Protein AF-A0A8I0LF40-F1 (afdb_monomer)

Foldseek 3Di:
DDDLCCQLCVDQLLVQLVVVQCVVQPDAAEVVVVCVVQVVVVCVLVQQADATVPRGRSLSNLSSVLSCCQVVDRHHYDYDPVSLVSSLVSLVVCLVCVPVGPCLVVDDPVVSNSVSVSSNVSSVSSD

Secondary structure (DSSP, 8-state):
--SSSHHHHHSHHHHHHHHHHHTTTTSEEEHHHHHHHHTTTTTTT--TT-EETTTEEHHHHHHHHHHHHHHT-SSEEE--HHHHHHHHHHHHHHHH-GGGSGGGGGS-HHHHHHHHHHHHHHHHHH-

Organism: NCBI:txid2762214

Solvent-accessible surface area (backbone atoms only — not comparable to full-atom values): 7159 Å² total; per-residue (Å²): 143,79,80,81,56,51,70,40,57,67,29,70,28,21,52,47,49,50,58,58,55,57,76,49,71,92,49,77,41,50,47,67,58,53,29,58,75,67,46,52,64,78,46,76,73,53,32,52,73,35,75,35,91,94,48,42,51,35,36,51,38,47,46,15,49,51,46,49,65,67,68,63,62,98,60,49,74,44,75,51,75,66,59,51,50,50,45,40,47,46,27,46,55,38,39,74,45,41,83,82,32,62,64,34,82,80,43,57,77,73,54,38,54,53,55,20,54,41,29,42,52,55,34,64,68,68,110

Mean predicted aligned error: 4.5 Å

Nearest PDB structures (foldseek):
  8hwz-assembly1_D  TM=2.331E-01  e=2.197E+00  Mycolicibacterium smegmatis MC2 155

pLDDT: mean 88.09, std 10.9, range [35.41, 95.69]

Radius of gyration: 13.45 Å; Cα contacts (8 Å, |Δi|>4): 158; chains: 1; bounding box: 34×33×34 Å

Sequence (127 aa):
MGDLNNVFGTSDEATALLKHLQQRSGETIDVTDVFTELGLDELSGNYTDTQLDGYGDAFMVVAALATLIVEKGEVTLHVDAKEKTQISTALKYFALSPEEHAVSERFDEDDLYEVADLAEELRGQLD

InterPro domains:
  IPR028276 Immunity protein 68 [PF15583] (6-126)

Structure (mmCIF, N/CA/C/O backbone):
data_AF-A0A8I0LF40-F1
#
_entry.id   AF-A0A8I0LF40-F1
#
loop_
_atom_site.group_PDB
_atom_site.id
_atom_site.type_symbol
_atom_site.label_atom_id
_atom_site.label_alt_id
_atom_site.label_comp_id
_atom_site.label_asym_id
_atom_site.label_entity_id
_atom_site.label_seq_id
_atom_site.pdbx_PDB_ins_code
_atom_site.Cartn_x
_atom_site.Cartn_y
_atom_site.Cartn_z
_atom_site.occupancy
_atom_site.B_iso_or_equiv
_atom_site.auth_seq_id
_atom_site.auth_comp_id
_atom_site.auth_asym_id
_atom_site.auth_atom_id
_atom_site.pdbx_PDB_model_num
ATOM 1 N N . MET A 1 1 ? -9.959 18.256 -10.193 1.00 35.41 1 MET A N 1
ATOM 2 C CA . MET A 1 1 ? -9.375 17.526 -9.055 1.00 35.41 1 MET A CA 1
ATOM 3 C C . MET A 1 1 ? -9.816 16.095 -9.252 1.00 35.41 1 MET A C 1
ATOM 5 O O . MET A 1 1 ? -10.908 15.736 -8.844 1.00 35.41 1 MET A O 1
ATOM 9 N N . GLY A 1 2 ? -9.098 15.388 -10.109 1.00 41.78 2 GLY A N 1
ATOM 10 C CA . GLY A 1 2 ? -9.490 14.097 -10.656 1.00 41.78 2 GLY A CA 1
ATOM 11 C C . GLY A 1 2 ? -8.258 13.477 -11.294 1.00 41.78 2 GLY A C 1
ATOM 12 O O . GLY A 1 2 ? -7.432 14.226 -11.815 1.00 41.78 2 GLY A O 1
ATOM 13 N N . ASP A 1 3 ? -8.163 12.156 -11.173 1.00 47.50 3 ASP A N 1
ATOM 14 C CA . ASP A 1 3 ? -7.192 11.262 -11.821 1.00 47.50 3 ASP A CA 1
ATOM 15 C C . ASP A 1 3 ? -5.824 11.032 -11.155 1.00 47.50 3 ASP A C 1
ATOM 17 O O . ASP A 1 3 ? -4.940 10.473 -11.784 1.00 47.50 3 ASP A O 1
ATOM 21 N N . LEU A 1 4 ? -5.658 11.327 -9.862 1.00 42.81 4 LEU A N 1
ATOM 22 C CA . LEU A 1 4 ? -4.476 10.869 -9.101 1.00 42.81 4 LEU A CA 1
ATOM 23 C C . LEU A 1 4 ? -4.642 9.453 -8.508 1.00 42.81 4 LEU A C 1
ATOM 25 O O . LEU A 1 4 ? -3.669 8.803 -8.154 1.00 42.81 4 LEU A O 1
ATOM 29 N N . ASN A 1 5 ? -5.879 8.946 -8.431 1.00 51.94 5 ASN A N 1
ATOM 30 C CA . ASN A 1 5 ? -6.214 7.674 -7.771 1.00 51.94 5 ASN A CA 1
ATOM 31 C C . ASN A 1 5 ? -6.593 6.535 -8.726 1.00 51.94 5 ASN A C 1
ATOM 33 O O . ASN A 1 5 ? -7.078 5.497 -8.279 1.00 51.94 5 ASN A O 1
ATOM 37 N N . ASN A 1 6 ? -6.397 6.694 -10.039 1.00 68.25 6 ASN A N 1
ATOM 38 C CA . ASN A 1 6 ? -6.955 5.729 -10.986 1.00 68.25 6 ASN A CA 1
ATOM 39 C C . ASN A 1 6 ? -6.198 4.391 -10.965 1.00 68.25 6 ASN A C 1
ATOM 41 O O . ASN A 1 6 ? -6.827 3.351 -10.815 1.00 68.25 6 ASN A O 1
ATOM 45 N N . VAL A 1 7 ? -4.863 4.374 -11.019 1.00 85.00 7 VAL A N 1
ATOM 46 C CA . VAL A 1 7 ? -4.126 3.098 -11.126 1.00 85.00 7 VAL A CA 1
ATOM 47 C C . VAL A 1 7 ? -4.213 2.253 -9.851 1.00 85.00 7 VAL A C 1
ATOM 49 O O . VAL A 1 7 ? -4.581 1.081 -9.910 1.00 85.00 7 VAL A O 1
ATOM 52 N N . PHE A 1 8 ? -3.953 2.845 -8.681 1.00 89.25 8 PHE A N 1
ATOM 53 C CA . PHE A 1 8 ? -3.979 2.102 -7.424 1.00 89.25 8 PHE A CA 1
ATOM 54 C C . PHE A 1 8 ? -5.403 1.803 -6.981 1.00 89.25 8 PHE A C 1
ATOM 56 O O . PHE A 1 8 ? -5.649 0.689 -6.545 1.00 89.25 8 PHE A O 1
ATOM 63 N N . GLY A 1 9 ? -6.347 2.734 -7.157 1.00 85.25 9 GLY A N 1
ATOM 64 C CA . GLY A 1 9 ? -7.739 2.575 -6.730 1.00 85.25 9 GLY A CA 1
ATOM 65 C C . GLY A 1 9 ? -8.622 1.733 -7.658 1.00 85.25 9 GLY A C 1
ATOM 66 O O . GLY A 1 9 ? -9.671 1.270 -7.215 1.00 85.25 9 GLY A O 1
ATOM 67 N N . THR A 1 10 ? -8.229 1.508 -8.920 1.00 87.88 10 THR A N 1
ATOM 68 C CA . THR A 1 10 ? -9.014 0.701 -9.887 1.00 87.88 10 THR A CA 1
ATOM 69 C C . THR A 1 10 ? -8.345 -0.602 -10.322 1.00 87.88 10 THR A C 1
ATOM 71 O O . THR A 1 10 ? -8.903 -1.334 -11.138 1.00 87.88 10 THR A O 1
ATOM 74 N N . SER A 1 11 ? -7.181 -0.921 -9.752 1.00 90.81 11 SER A N 1
ATOM 75 C CA . SER A 1 11 ? -6.490 -2.193 -9.974 1.00 90.81 11 SER A CA 1
ATOM 76 C C . SER A 1 11 ? -7.321 -3.413 -9.541 1.00 90.81 11 SER A C 1
ATOM 78 O O . SER A 1 11 ? -8.237 -3.325 -8.709 1.00 90.81 11 SER A O 1
ATOM 80 N N . ASP A 1 12 ? -6.970 -4.584 -10.078 1.00 91.31 12 ASP A N 1
ATOM 81 C CA . ASP A 1 12 ? -7.529 -5.862 -9.624 1.00 91.31 12 ASP A CA 1
ATOM 82 C C . ASP A 1 12 ? -7.227 -6.084 -8.129 1.00 91.31 12 ASP A C 1
ATOM 84 O O . ASP A 1 12 ? -8.104 -6.525 -7.380 1.00 91.31 12 ASP A O 1
ATOM 88 N N . GLU A 1 13 ? -6.035 -5.676 -7.673 1.00 93.69 13 GLU A N 1
ATOM 89 C CA . GLU A 1 13 ? -5.628 -5.671 -6.265 1.00 93.69 13 GLU A CA 1
ATOM 90 C C . GLU A 1 13 ? -6.565 -4.832 -5.389 1.00 93.69 13 GLU A C 1
ATOM 92 O O . GLU A 1 13 ? -7.031 -5.302 -4.348 1.00 93.69 13 GLU A O 1
ATOM 97 N N . ALA A 1 14 ? -6.888 -3.606 -5.811 1.00 91.31 14 ALA A N 1
ATOM 98 C CA . ALA A 1 14 ? -7.824 -2.747 -5.089 1.00 91.31 14 ALA A CA 1
ATOM 99 C C . ALA A 1 14 ? -9.227 -3.332 -5.046 1.00 91.31 14 ALA A C 1
ATOM 101 O O . ALA A 1 14 ? -9.887 -3.279 -4.009 1.00 91.31 14 ALA A O 1
ATOM 102 N N . THR A 1 15 ? -9.676 -3.932 -6.145 1.00 91.06 15 THR A N 1
ATOM 103 C CA . THR A 1 15 ? -10.986 -4.584 -6.200 1.00 91.06 15 THR A CA 1
ATOM 104 C C . THR A 1 15 ? -11.049 -5.772 -5.235 1.00 91.06 15 THR A C 1
ATOM 106 O O . THR A 1 15 ? -12.029 -5.923 -4.497 1.00 91.06 15 THR A O 1
ATOM 109 N N . ALA A 1 16 ? -10.001 -6.601 -5.198 1.00 92.19 16 ALA A N 1
ATOM 110 C CA . ALA A 1 16 ? -9.892 -7.727 -4.275 1.00 92.19 16 ALA A CA 1
ATOM 111 C C . ALA A 1 16 ? -9.839 -7.260 -2.811 1.00 92.19 16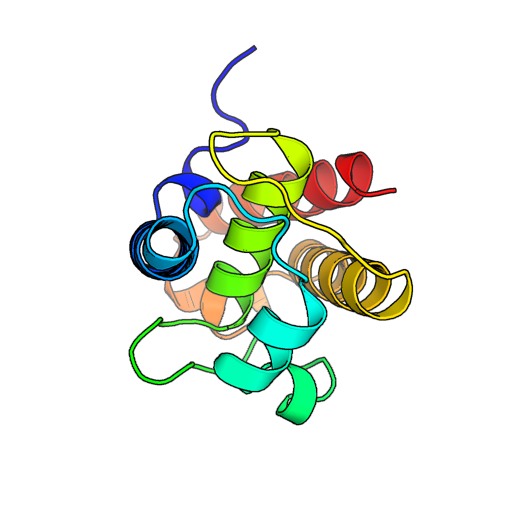 ALA A C 1
ATOM 113 O O . ALA A 1 16 ? -10.582 -7.777 -1.970 1.00 92.19 16 ALA A O 1
ATOM 114 N N . LEU A 1 17 ? -9.029 -6.237 -2.518 1.00 92.00 17 LEU A N 1
ATOM 115 C CA . LEU A 1 17 ? -8.911 -5.636 -1.192 1.00 92.00 17 LEU A CA 1
ATOM 116 C C . LEU A 1 17 ? -10.238 -5.029 -0.726 1.00 92.00 17 LEU A C 1
ATOM 118 O O . LEU A 1 17 ? -10.705 -5.335 0.370 1.00 92.00 17 LEU A O 1
ATOM 122 N N . LEU A 1 18 ? -10.894 -4.218 -1.556 1.00 89.50 18 LEU A N 1
ATOM 123 C CA . LEU A 1 18 ? -12.164 -3.590 -1.204 1.00 89.50 18 LEU A CA 1
ATOM 124 C C . LEU A 1 18 ? -13.240 -4.642 -0.924 1.00 89.50 18 LEU A C 1
ATOM 126 O O . LEU A 1 18 ? -13.958 -4.538 0.068 1.00 89.50 18 LEU A O 1
ATOM 130 N N . LYS A 1 19 ? -13.316 -5.697 -1.744 1.00 89.56 19 LYS A N 1
ATOM 131 C CA . LYS A 1 19 ? -14.243 -6.814 -1.524 1.00 89.56 19 LYS A CA 1
ATOM 132 C C . LYS A 1 19 ? -13.967 -7.551 -0.212 1.00 89.56 19 LYS A C 1
ATOM 134 O O . LYS A 1 19 ? -14.918 -7.993 0.432 1.00 89.56 19 LYS A O 1
ATOM 139 N N . HIS A 1 20 ? -12.701 -7.702 0.176 1.00 89.56 20 HIS A N 1
ATOM 140 C CA . HIS A 1 20 ? -12.316 -8.266 1.473 1.00 89.56 20 HIS A CA 1
ATOM 141 C C . HIS A 1 20 ? -12.794 -7.379 2.628 1.00 89.56 20 HIS A C 1
ATOM 143 O O . HIS A 1 20 ? -13.488 -7.847 3.527 1.00 89.56 20 HIS A O 1
ATOM 149 N N . LEU A 1 21 ? -12.517 -6.075 2.554 1.00 89.75 21 LEU A N 1
ATOM 150 C CA . LEU A 1 21 ? -12.873 -5.106 3.596 1.00 89.75 21 LEU A CA 1
ATOM 151 C C . LEU A 1 21 ? -14.391 -4.898 3.722 1.00 89.75 21 LEU A C 1
ATOM 153 O O . LEU A 1 21 ? -14.912 -4.776 4.828 1.00 89.75 21 LEU A O 1
ATOM 157 N N . GLN A 1 22 ? -15.133 -4.921 2.612 1.00 87.25 22 GLN A N 1
ATOM 158 C CA . GLN A 1 22 ? -16.593 -4.764 2.608 1.00 87.25 22 GLN A CA 1
ATOM 159 C C . GLN A 1 22 ? -17.331 -5.899 3.333 1.00 87.25 22 GLN A C 1
ATOM 161 O O . GLN A 1 22 ? -18.452 -5.691 3.799 1.00 87.25 22 GLN A O 1
ATOM 166 N N . GLN A 1 23 ? -16.717 -7.076 3.501 1.00 84.38 23 GLN A N 1
ATOM 167 C CA . GLN A 1 23 ? -17.295 -8.147 4.327 1.00 84.38 23 GLN A CA 1
ATOM 168 C C . GLN A 1 23 ? -17.399 -7.753 5.811 1.00 84.38 23 GLN A C 1
ATOM 170 O O . GLN A 1 23 ? -18.167 -8.371 6.545 1.00 84.38 23 GLN A O 1
ATOM 175 N N . ARG A 1 24 ? -16.679 -6.704 6.235 1.00 79.19 24 ARG A N 1
ATOM 176 C CA . ARG A 1 24 ? -16.642 -6.156 7.603 1.00 79.19 24 ARG A CA 1
ATOM 177 C C . ARG A 1 24 ? -17.420 -4.844 7.746 1.00 79.19 24 ARG A C 1
ATOM 179 O O . ARG A 1 24 ? -17.158 -4.051 8.647 1.00 79.19 24 ARG A O 1
ATOM 186 N N . SER A 1 25 ? -18.348 -4.576 6.824 1.00 63.44 25 SER A N 1
ATOM 187 C CA . SER A 1 25 ? -19.088 -3.311 6.767 1.00 63.44 25 SER A CA 1
ATOM 188 C C . SER A 1 25 ? -19.747 -2.956 8.110 1.00 63.44 25 SER A C 1
ATOM 190 O O . SER A 1 25 ? -20.486 -3.756 8.682 1.00 63.44 25 SER A O 1
ATOM 192 N N . GLY A 1 26 ? -19.498 -1.729 8.583 1.00 68.31 26 GLY A N 1
ATOM 193 C CA . GLY A 1 26 ? -20.069 -1.175 9.817 1.00 68.31 26 GLY A CA 1
ATOM 194 C C . GLY A 1 26 ? -19.124 -1.156 11.022 1.00 68.31 26 GLY A C 1
ATOM 195 O O . GLY A 1 26 ? -19.452 -0.515 12.021 1.00 68.31 26 GLY A O 1
ATOM 196 N N . GLU A 1 27 ? -17.957 -1.791 10.923 1.00 79.25 27 GLU A N 1
ATOM 197 C CA . GLU A 1 27 ? -16.920 -1.789 11.958 1.00 79.25 27 GLU A CA 1
ATOM 198 C C . GLU A 1 27 ? -15.704 -0.957 11.520 1.00 79.25 27 GLU A C 1
ATOM 200 O O . GLU A 1 27 ? -15.434 -0.787 10.328 1.00 79.25 27 GLU A O 1
ATOM 205 N N . THR A 1 28 ? -14.974 -0.406 12.493 1.00 87.75 28 THR A N 1
ATOM 206 C CA . THR A 1 28 ? -13.637 0.139 12.240 1.00 87.75 28 THR A CA 1
ATOM 207 C C . THR A 1 28 ? -12.702 -1.036 11.992 1.00 87.75 28 THR A C 1
ATOM 209 O O . THR A 1 28 ? -12.583 -1.903 12.852 1.00 87.75 28 THR A O 1
ATOM 212 N N . ILE A 1 29 ? -12.053 -1.067 10.831 1.00 92.00 29 ILE A N 1
ATOM 213 C CA . ILE A 1 29 ? -11.121 -2.131 10.461 1.00 92.00 29 ILE A CA 1
ATOM 214 C C . ILE A 1 29 ? -9.713 -1.694 10.855 1.00 92.00 29 ILE A C 1
ATOM 216 O O . ILE A 1 29 ? -9.224 -0.668 10.375 1.00 92.00 29 ILE A O 1
ATOM 220 N N . ASP A 1 30 ? -9.057 -2.482 11.701 1.00 93.00 30 ASP A N 1
ATOM 221 C CA . ASP A 1 30 ? -7.652 -2.286 12.036 1.00 93.00 30 ASP A CA 1
ATOM 222 C C . ASP A 1 30 ? -6.767 -2.746 10.871 1.00 93.0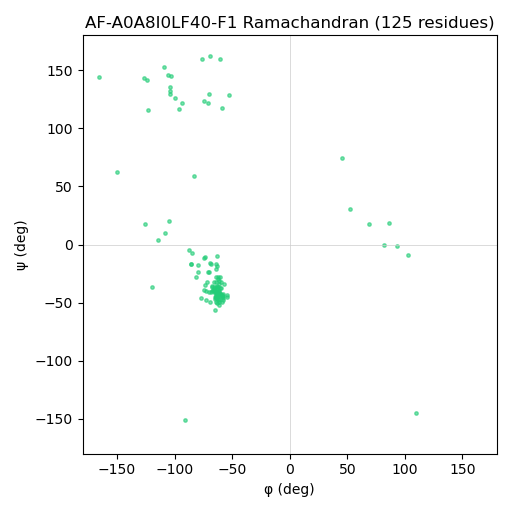0 30 ASP A C 1
ATOM 224 O O . ASP A 1 30 ? -6.823 -3.895 10.430 1.00 93.00 30 ASP A O 1
ATOM 228 N N . VAL A 1 31 ? -5.922 -1.847 10.360 1.00 93.25 31 VAL A N 1
ATOM 229 C CA . VAL A 1 31 ? -4.985 -2.169 9.270 1.00 93.25 31 VAL A CA 1
ATOM 230 C C . VAL A 1 31 ? -3.985 -3.246 9.689 1.00 93.25 31 VAL A C 1
ATOM 232 O O . VAL A 1 31 ? -3.553 -4.035 8.852 1.00 93.25 31 VAL A O 1
ATOM 235 N N . THR A 1 32 ? -3.674 -3.344 10.978 1.00 93.50 32 THR A N 1
ATOM 236 C CA . THR A 1 32 ? -2.853 -4.423 11.534 1.00 93.50 32 THR A CA 1
ATOM 237 C C . THR A 1 32 ? -3.459 -5.802 11.253 1.00 93.50 32 THR A C 1
ATOM 239 O O . THR A 1 32 ? -2.740 -6.697 10.813 1.00 93.50 32 THR A O 1
ATOM 242 N N . ASP A 1 33 ? -4.778 -5.963 11.408 1.00 92.94 33 ASP A N 1
ATOM 243 C CA . ASP A 1 33 ? -5.460 -7.228 11.103 1.00 92.94 33 ASP A CA 1
ATOM 244 C C . ASP A 1 33 ? -5.410 -7.530 9.603 1.00 92.94 33 ASP A C 1
ATOM 246 O O . ASP A 1 33 ? -5.168 -8.666 9.202 1.00 92.94 33 ASP A O 1
ATOM 250 N N . VAL A 1 34 ? -5.570 -6.503 8.760 1.00 93.31 34 VAL A N 1
ATOM 251 C CA . VAL A 1 34 ? -5.432 -6.639 7.301 1.00 93.31 34 VAL A CA 1
ATOM 252 C C . VAL A 1 34 ? -4.022 -7.103 6.935 1.00 93.31 34 VAL A C 1
ATOM 254 O O . VAL A 1 34 ? -3.869 -7.988 6.099 1.00 93.31 34 VAL A O 1
ATOM 257 N N . PHE A 1 35 ? -2.986 -6.554 7.574 1.00 93.62 35 PHE A N 1
ATOM 258 C CA . PHE A 1 35 ? -1.605 -6.962 7.327 1.00 93.62 35 PHE A CA 1
ATOM 259 C C . PHE A 1 35 ? -1.376 -8.431 7.676 1.00 93.62 35 PHE A C 1
ATOM 261 O O . PHE A 1 35 ? -0.836 -9.160 6.848 1.00 93.62 35 PHE A O 1
ATOM 268 N N . THR A 1 36 ? -1.824 -8.868 8.853 1.00 92.75 36 THR A N 1
ATOM 269 C CA . THR A 1 36 ? -1.676 -10.262 9.291 1.00 92.75 36 THR A CA 1
ATOM 270 C C . THR A 1 36 ? -2.491 -11.231 8.434 1.00 92.75 36 THR A C 1
ATOM 272 O O . THR A 1 36 ? -2.022 -12.318 8.111 1.00 92.75 36 THR A O 1
ATOM 275 N N . GLU A 1 37 ? -3.699 -10.860 8.016 1.00 92.25 37 GLU A N 1
ATOM 276 C CA . GLU A 1 37 ? -4.539 -11.720 7.171 1.00 92.25 37 GLU A CA 1
ATOM 277 C C . GLU A 1 37 ? -3.982 -11.920 5.767 1.00 92.25 37 GLU A C 1
ATOM 279 O O . GLU A 1 37 ? -4.124 -13.000 5.195 1.00 92.25 37 GLU A O 1
ATOM 284 N N . LEU A 1 38 ? -3.364 -10.876 5.218 1.00 92.06 38 LEU A N 1
ATOM 285 C CA . LEU A 1 38 ? -2.741 -10.911 3.901 1.00 92.06 38 LEU A CA 1
ATOM 286 C C . LEU A 1 38 ? -1.287 -11.406 3.950 1.00 92.06 38 LEU A C 1
ATOM 288 O O . LEU A 1 38 ? -0.670 -11.546 2.899 1.00 92.06 38 LEU A O 1
ATOM 292 N N . GLY A 1 39 ? -0.726 -11.648 5.142 1.00 91.81 39 GLY A N 1
ATOM 293 C CA . GLY A 1 39 ? 0.677 -12.032 5.332 1.00 91.81 39 GLY A CA 1
ATOM 294 C C . GLY A 1 39 ? 1.683 -10.917 5.018 1.00 91.81 39 GLY A C 1
ATOM 295 O O . GLY A 1 39 ? 2.863 -11.185 4.806 1.00 91.81 39 GLY A O 1
ATOM 296 N N . LEU A 1 40 ? 1.243 -9.655 4.970 1.00 92.12 40 LEU A N 1
ATOM 297 C CA . LEU A 1 40 ? 2.099 -8.493 4.698 1.00 92.12 40 LEU A CA 1
ATOM 298 C C . LEU A 1 40 ? 3.121 -8.258 5.820 1.00 92.12 40 LEU A C 1
ATOM 300 O O . LEU A 1 40 ? 4.237 -7.802 5.574 1.00 92.12 40 LEU A O 1
ATOM 304 N N . ASP A 1 41 ? 2.765 -8.578 7.059 1.00 89.50 41 ASP A N 1
ATOM 305 C CA . ASP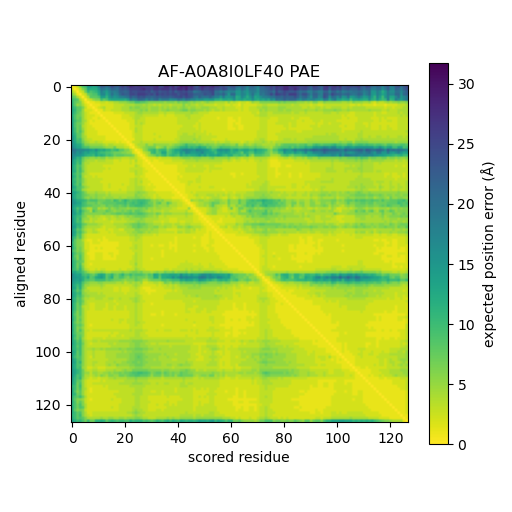 A 1 41 ? 3.663 -8.499 8.210 1.00 89.50 41 ASP A CA 1
ATOM 306 C C . ASP A 1 41 ? 4.855 -9.463 8.102 1.00 89.50 41 ASP A C 1
ATOM 308 O O . ASP A 1 41 ? 5.962 -9.118 8.529 1.00 89.50 41 ASP A O 1
ATOM 312 N N . GLU A 1 42 ? 4.668 -10.619 7.462 1.00 88.88 42 GLU A N 1
ATOM 313 C CA . GLU A 1 42 ? 5.727 -11.604 7.218 1.00 88.88 42 GLU A CA 1
ATOM 314 C C . GLU A 1 42 ? 6.744 -11.133 6.164 1.00 88.88 42 GLU A C 1
ATOM 316 O O . GLU A 1 42 ? 7.913 -11.531 6.198 1.00 88.88 42 GLU A O 1
ATOM 321 N N . LEU A 1 43 ? 6.348 -10.213 5.276 1.00 88.19 43 LEU A N 1
ATOM 322 C CA . LEU A 1 43 ? 7.202 -9.714 4.191 1.00 88.19 43 LEU A CA 1
ATOM 323 C C . LEU A 1 43 ? 8.304 -8.762 4.659 1.00 88.19 43 LEU A C 1
ATOM 325 O O . LEU A 1 43 ? 9.202 -8.436 3.885 1.00 88.19 43 LEU A O 1
ATOM 329 N N . SER A 1 44 ? 8.266 -8.305 5.916 1.00 82.06 44 SER A N 1
ATOM 330 C CA . SER A 1 44 ? 9.309 -7.452 6.505 1.00 82.06 44 SER A CA 1
ATOM 331 C C . SER A 1 44 ? 9.642 -6.197 5.672 1.00 82.06 44 SER A C 1
ATOM 333 O O . SER A 1 44 ? 10.771 -5.711 5.700 1.00 82.06 44 SER A O 1
ATOM 335 N N . GLY A 1 45 ? 8.660 -5.658 4.939 1.00 78.56 45 GLY A N 1
ATOM 336 C CA . GLY A 1 45 ? 8.826 -4.482 4.077 1.00 78.56 45 GLY A CA 1
ATOM 337 C C . GLY A 1 45 ? 9.165 -4.774 2.611 1.00 78.56 45 GLY A C 1
ATOM 338 O O . GLY A 1 45 ? 9.251 -3.830 1.831 1.00 78.56 45 GLY A O 1
ATOM 339 N N . ASN A 1 46 ? 9.321 -6.042 2.215 1.00 82.62 46 ASN A N 1
ATOM 340 C CA . ASN A 1 46 ? 9.597 -6.442 0.832 1.00 82.62 46 ASN A CA 1
ATOM 341 C C . ASN A 1 46 ? 8.320 -6.541 -0.025 1.00 82.62 46 ASN A C 1
ATOM 343 O O . ASN A 1 46 ? 7.965 -7.608 -0.530 1.00 82.62 46 ASN A O 1
ATOM 347 N N . TYR A 1 47 ? 7.582 -5.439 -0.143 1.00 87.38 47 TYR A N 1
ATOM 348 C CA . TYR A 1 47 ? 6.307 -5.421 -0.869 1.00 87.38 47 TYR A CA 1
ATOM 349 C C . TYR A 1 47 ? 6.480 -5.284 -2.384 1.00 87.38 47 TYR A C 1
ATOM 351 O O . TYR A 1 47 ? 5.634 -5.735 -3.146 1.00 87.38 47 TYR A O 1
ATOM 359 N N . THR A 1 48 ? 7.566 -4.661 -2.827 1.00 83.81 48 THR A N 1
ATOM 360 C CA . THR A 1 48 ? 7.831 -4.326 -4.233 1.00 83.81 48 THR A CA 1
ATOM 361 C C . THR A 1 48 ? 8.131 -5.531 -5.116 1.00 83.81 48 THR A C 1
ATOM 363 O O . THR A 1 48 ? 7.873 -5.480 -6.316 1.00 83.81 48 THR A O 1
ATOM 366 N N . ASP A 1 49 ? 8.594 -6.625 -4.508 1.00 86.12 49 ASP A N 1
ATOM 367 C CA . ASP A 1 49 ? 9.109 -7.804 -5.212 1.00 86.12 49 ASP A CA 1
ATOM 368 C C . ASP A 1 49 ? 8.415 -9.111 -4.796 1.00 86.12 49 ASP A C 1
ATOM 370 O O . ASP A 1 49 ? 8.946 -10.203 -5.006 1.00 86.12 49 ASP A O 1
ATOM 374 N N . THR A 1 50 ? 7.236 -9.015 -4.173 1.00 90.50 50 THR A N 1
ATOM 375 C CA . THR A 1 50 ? 6.484 -10.177 -3.677 1.00 90.50 50 THR A CA 1
ATOM 376 C C . THR A 1 50 ? 5.055 -10.191 -4.209 1.00 90.5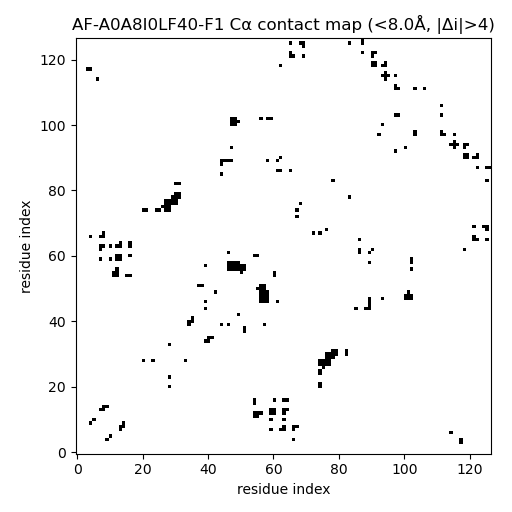0 50 THR A C 1
ATOM 378 O O . THR A 1 50 ? 4.408 -9.149 -4.290 1.00 90.50 50 THR A O 1
ATOM 381 N N . GLN A 1 51 ? 4.533 -11.387 -4.496 1.00 90.44 51 GLN A N 1
ATOM 382 C CA . GLN A 1 51 ? 3.116 -11.605 -4.788 1.00 90.44 51 GLN A CA 1
ATOM 383 C C . GLN A 1 51 ? 2.385 -12.224 -3.596 1.00 90.44 51 GLN A C 1
ATOM 385 O O . GLN A 1 51 ? 2.937 -13.049 -2.868 1.00 90.44 51 GLN A O 1
ATOM 390 N N . LEU A 1 52 ? 1.129 -11.828 -3.425 1.00 90.19 52 LEU A N 1
ATOM 391 C CA . LEU A 1 52 ? 0.199 -12.335 -2.428 1.00 90.19 52 LEU A CA 1
ATOM 392 C C . LEU A 1 52 ? -0.811 -13.273 -3.084 1.00 90.19 52 LEU A C 1
ATOM 394 O O . LEU A 1 52 ? -1.481 -12.916 -4.062 1.00 90.19 52 LEU A O 1
ATOM 398 N N . ASP A 1 53 ? -0.967 -14.456 -2.497 1.00 87.12 53 ASP A N 1
ATOM 399 C CA . ASP A 1 53 ? -1.900 -15.467 -2.978 1.00 87.12 53 ASP A CA 1
ATOM 400 C C . ASP A 1 53 ? -3.338 -14.928 -2.999 1.00 87.12 53 ASP A C 1
ATOM 402 O O . ASP A 1 53 ? -3.922 -14.584 -1.973 1.00 87.12 53 ASP A O 1
ATOM 406 N N . GLY A 1 54 ? -3.926 -14.872 -4.196 1.00 85.44 54 GLY A N 1
ATOM 407 C CA . GLY A 1 54 ? -5.304 -14.420 -4.400 1.00 85.44 54 GLY A CA 1
A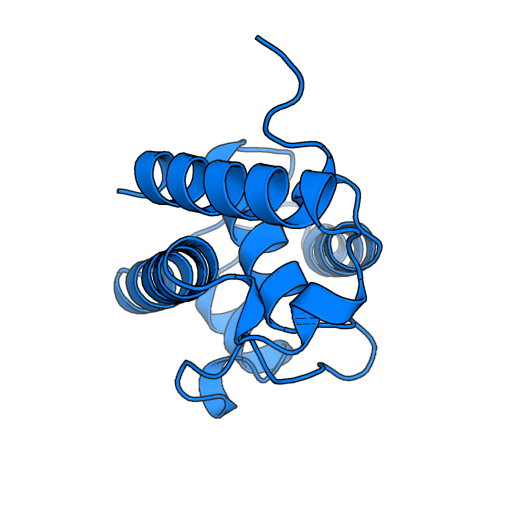TOM 408 C C . GLY A 1 54 ? -5.499 -12.903 -4.457 1.00 85.44 54 GLY A C 1
ATOM 409 O O . GLY A 1 54 ? -6.635 -12.480 -4.673 1.00 85.44 54 GLY A O 1
ATOM 410 N N . TYR A 1 55 ? -4.432 -12.107 -4.321 1.00 88.81 55 TYR A N 1
ATOM 411 C CA . TYR A 1 55 ? -4.502 -10.645 -4.414 1.00 88.81 55 TYR A CA 1
ATOM 412 C C . TYR A 1 55 ? -3.652 -10.066 -5.545 1.00 88.81 55 TYR A C 1
ATOM 414 O O . TYR A 1 55 ? -4.128 -9.138 -6.181 1.00 88.81 55 TYR A O 1
ATOM 422 N N . GLY A 1 56 ? -2.473 -10.624 -5.846 1.00 90.44 56 GLY A N 1
ATOM 423 C CA . GLY A 1 56 ? -1.567 -10.084 -6.871 1.00 90.44 56 GLY A CA 1
ATOM 424 C C . GLY A 1 56 ? -0.310 -9.474 -6.257 1.00 90.44 56 GLY A C 1
ATOM 425 O O . GLY A 1 56 ? 0.193 -9.990 -5.261 1.00 90.44 56 GLY A O 1
ATOM 426 N N . ASP A 1 57 ? 0.224 -8.400 -6.832 1.00 93.38 57 ASP A N 1
ATOM 427 C CA . ASP A 1 57 ? 1.474 -7.805 -6.337 1.00 93.38 57 ASP A CA 1
ATOM 428 C C . ASP A 1 57 ? 1.277 -7.131 -4.975 1.00 93.38 57 ASP A C 1
ATOM 430 O O . ASP A 1 57 ? 0.394 -6.288 -4.795 1.00 93.38 57 ASP A O 1
ATOM 434 N N . ALA A 1 58 ? 2.135 -7.463 -4.006 1.00 94.81 58 ALA A N 1
ATOM 435 C CA . ALA A 1 58 ? 2.028 -6.951 -2.643 1.00 94.81 58 ALA A CA 1
ATOM 436 C C . ALA A 1 58 ? 2.128 -5.419 -2.604 1.00 94.81 58 ALA A C 1
ATOM 438 O O . ALA A 1 58 ? 1.398 -4.774 -1.853 1.00 94.81 58 ALA A O 1
ATOM 439 N N . PHE A 1 59 ? 2.972 -4.818 -3.448 1.00 95.44 59 PHE A N 1
ATOM 440 C CA . PHE A 1 59 ? 3.062 -3.366 -3.578 1.00 95.44 59 PHE A CA 1
ATOM 441 C C . PHE A 1 59 ? 1.756 -2.745 -4.070 1.00 95.44 59 PHE A C 1
ATOM 443 O O . PHE A 1 59 ? 1.301 -1.769 -3.480 1.00 95.44 59 PHE A O 1
ATOM 450 N N . MET A 1 60 ? 1.123 -3.323 -5.093 1.00 95.06 60 MET A N 1
ATOM 451 C CA . MET A 1 60 ? -0.148 -2.815 -5.616 1.00 95.06 60 MET A CA 1
ATOM 452 C C . MET A 1 60 ? -1.258 -2.911 -4.564 1.00 95.06 60 MET A C 1
ATOM 454 O O . MET A 1 60 ? -2.054 -1.984 -4.427 1.00 95.06 60 MET A O 1
ATOM 458 N N . VAL A 1 61 ? -1.258 -3.966 -3.743 1.00 95.38 61 VAL A N 1
ATOM 459 C CA . VAL A 1 61 ? -2.165 -4.091 -2.589 1.00 95.38 61 VAL A CA 1
ATOM 460 C C . VAL A 1 61 ? -1.885 -3.019 -1.530 1.00 95.38 61 VAL A C 1
ATOM 462 O O . VAL A 1 61 ? -2.815 -2.384 -1.033 1.00 95.38 61 VAL A O 1
ATOM 465 N N . VAL A 1 62 ? -0.615 -2.779 -1.191 1.00 95.31 62 VAL A N 1
ATOM 466 C CA . VAL A 1 62 ? -0.212 -1.742 -0.224 1.00 95.31 62 VAL A CA 1
ATOM 467 C C . VAL A 1 62 ? -0.567 -0.338 -0.726 1.00 95.31 62 VAL A C 1
ATOM 469 O O . VAL A 1 62 ? -1.068 0.480 0.048 1.00 95.31 62 VAL A O 1
ATOM 472 N N . ALA A 1 63 ? -0.363 -0.060 -2.013 1.00 95.00 63 ALA A N 1
ATOM 473 C CA . ALA A 1 63 ? -0.716 1.210 -2.634 1.00 95.00 63 ALA A CA 1
ATOM 474 C C . ALA A 1 63 ? -2.241 1.404 -2.700 1.00 95.00 63 ALA A C 1
ATOM 476 O O . ALA A 1 63 ? -2.738 2.472 -2.350 1.00 95.00 63 ALA A O 1
ATOM 477 N N . ALA A 1 64 ? -3.005 0.358 -3.031 1.00 94.12 64 ALA A N 1
ATOM 478 C CA . ALA A 1 64 ? -4.465 0.384 -2.960 1.00 94.12 64 ALA A CA 1
ATOM 479 C C . ALA A 1 64 ? -4.966 0.675 -1.536 1.00 94.12 64 ALA A C 1
ATOM 481 O O . ALA A 1 64 ? -5.871 1.487 -1.335 1.00 94.12 64 ALA A O 1
ATOM 482 N N . LEU A 1 65 ? -4.352 0.056 -0.524 1.00 93.38 65 LEU A N 1
ATOM 483 C CA . LEU A 1 65 ? -4.682 0.320 0.872 1.00 93.38 65 LEU A CA 1
ATOM 484 C C . LEU A 1 65 ? -4.377 1.772 1.265 1.00 93.38 65 LEU A C 1
ATOM 486 O O . LEU A 1 65 ? -5.192 2.403 1.935 1.00 93.38 65 LEU A O 1
ATOM 490 N N . ALA A 1 66 ? -3.245 2.322 0.821 1.00 94.06 66 ALA A N 1
ATOM 491 C CA . ALA A 1 66 ? -2.911 3.731 1.012 1.00 94.06 66 ALA A CA 1
ATOM 492 C C . ALA A 1 66 ? -3.969 4.662 0.399 1.00 94.06 66 ALA A C 1
ATOM 494 O O . ALA A 1 66 ? -4.412 5.597 1.068 1.00 94.06 66 ALA A O 1
ATOM 495 N N . THR A 1 67 ? -4.439 4.370 -0.819 1.00 92.62 67 THR A N 1
ATOM 496 C CA . THR A 1 67 ? -5.540 5.108 -1.457 1.00 92.62 67 THR A CA 1
ATOM 497 C C . THR A 1 67 ? -6.802 5.068 -0.596 1.00 92.62 67 THR A C 1
ATOM 499 O O . THR A 1 67 ? -7.385 6.116 -0.327 1.00 92.62 67 THR A O 1
ATOM 502 N N . LEU A 1 68 ? -7.190 3.901 -0.070 1.00 90.50 68 LEU A N 1
ATOM 503 C CA . LEU A 1 68 ? -8.368 3.777 0.801 1.00 90.50 68 LEU A CA 1
ATOM 504 C C . LEU A 1 68 ? -8.234 4.567 2.114 1.00 90.50 68 LEU A C 1
ATOM 506 O O . LEU A 1 68 ? -9.213 5.151 2.586 1.00 90.50 68 LEU A O 1
ATOM 510 N N . ILE A 1 69 ? -7.033 4.605 2.700 1.00 91.00 69 ILE A N 1
ATOM 511 C CA . ILE A 1 69 ? -6.739 5.390 3.910 1.00 91.00 69 ILE A CA 1
ATOM 512 C C . ILE A 1 69 ? -6.912 6.891 3.634 1.00 91.00 69 ILE A C 1
ATOM 514 O O . ILE A 1 69 ? -7.490 7.612 4.452 1.00 91.00 69 ILE A O 1
ATOM 51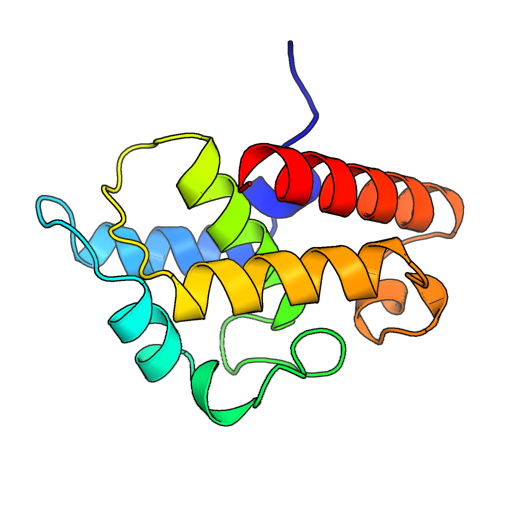8 N N . VAL A 1 70 ? -6.420 7.357 2.485 1.00 90.19 70 VAL A N 1
ATOM 519 C CA . VAL A 1 70 ? -6.414 8.773 2.098 1.00 90.19 70 VAL A CA 1
ATOM 520 C C . VAL A 1 70 ? -7.790 9.251 1.633 1.00 90.19 70 VAL A C 1
ATOM 522 O O . VAL A 1 70 ? -8.260 10.297 2.0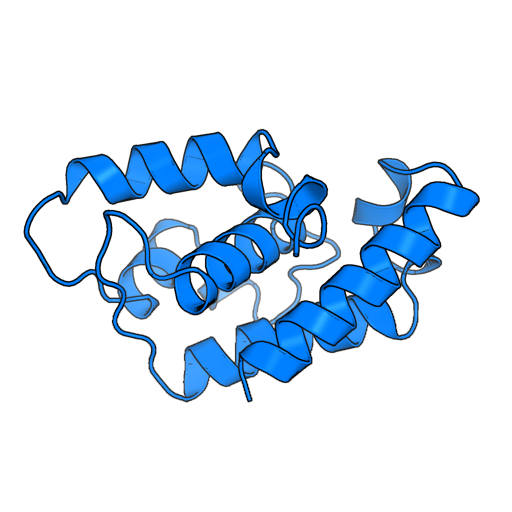85 1.00 90.19 70 VAL A O 1
ATOM 525 N N . GLU A 1 71 ? -8.471 8.489 0.775 1.00 84.56 71 GLU A N 1
ATOM 526 C CA . GLU A 1 71 ? -9.731 8.910 0.151 1.00 84.56 71 GLU A CA 1
ATOM 527 C C . GLU A 1 71 ? -10.943 8.880 1.091 1.00 84.56 71 GLU A C 1
ATOM 529 O O . GLU A 1 71 ? -11.973 9.458 0.752 1.00 84.56 71 GLU A O 1
ATOM 534 N N . LYS A 1 72 ? -10.831 8.267 2.281 1.00 69.81 72 LYS A N 1
ATOM 535 C CA . LYS A 1 72 ? -11.914 8.144 3.279 1.00 69.81 72 LYS A CA 1
ATOM 536 C C . LYS A 1 72 ? -13.243 7.725 2.635 1.00 69.81 72 LYS A C 1
ATOM 538 O O . LYS A 1 72 ? -14.164 8.526 2.476 1.00 69.81 72 LYS A O 1
ATOM 543 N N . GLY A 1 73 ? -13.320 6.451 2.260 1.00 69.56 73 GLY A N 1
ATOM 544 C CA . GLY A 1 73 ? -14.480 5.859 1.591 1.00 69.56 73 GLY A CA 1
ATOM 545 C C . GLY A 1 73 ? -15.528 5.247 2.530 1.00 69.56 73 GLY A C 1
ATOM 546 O O . GLY A 1 73 ? -15.711 5.658 3.674 1.00 69.56 73 GLY A O 1
ATOM 547 N N . GLU A 1 74 ? -16.224 4.226 2.021 1.00 71.12 74 GLU A N 1
ATOM 548 C CA . GLU A 1 74 ? -17.281 3.484 2.733 1.00 71.12 74 GLU A CA 1
ATOM 549 C C . GLU A 1 74 ? -16.765 2.638 3.911 1.00 71.12 74 GLU A C 1
ATOM 551 O O . GLU A 1 74 ? -17.547 2.212 4.762 1.00 71.12 74 GLU A O 1
ATOM 556 N N . VAL A 1 75 ? -15.454 2.388 3.962 1.00 81.75 75 VAL A N 1
ATOM 557 C CA . VAL A 1 75 ? -14.783 1.641 5.030 1.00 81.75 75 VAL A CA 1
ATOM 558 C C . VAL A 1 75 ? -14.036 2.601 5.948 1.00 81.75 75 VAL A C 1
ATOM 560 O O . VAL A 1 75 ? -13.350 3.517 5.496 1.00 81.75 75 VAL A O 1
ATOM 563 N N . THR A 1 76 ? -14.166 2.395 7.258 1.00 87.50 76 THR A N 1
ATOM 564 C CA . THR A 1 76 ? -13.407 3.158 8.254 1.00 87.50 76 THR A CA 1
ATOM 565 C C . THR A 1 76 ? -12.173 2.357 8.640 1.00 87.50 76 THR A C 1
ATOM 567 O O . THR A 1 76 ? -12.304 1.266 9.188 1.00 87.50 76 THR A O 1
ATOM 570 N N . LEU A 1 77 ? -10.988 2.894 8.353 1.00 90.44 77 LEU A N 1
ATOM 571 C CA . LEU A 1 77 ? -9.707 2.255 8.653 1.00 90.44 77 LEU A CA 1
ATOM 572 C C . LEU A 1 77 ? -9.057 2.909 9.875 1.00 90.44 77 LEU A C 1
ATOM 574 O O . LEU A 1 77 ? -8.953 4.136 9.949 1.00 90.44 77 LEU A O 1
ATOM 578 N N . HIS A 1 78 ? -8.596 2.091 10.815 1.00 92.56 78 HIS A N 1
ATOM 579 C CA . HIS A 1 78 ? -7.672 2.509 11.861 1.00 92.56 78 HIS A CA 1
ATOM 580 C C . HIS A 1 78 ? -6.256 2.094 11.467 1.00 92.56 78 HIS A C 1
ATOM 582 O O . HIS A 1 78 ? -6.007 0.934 11.142 1.00 92.56 78 HIS A O 1
ATOM 588 N N . VAL A 1 79 ? -5.336 3.059 11.454 1.00 92.88 79 VAL A N 1
ATOM 589 C CA . VAL A 1 79 ? -3.959 2.853 10.999 1.00 92.88 79 VAL A CA 1
ATOM 590 C C . VAL A 1 79 ? -3.007 3.233 12.117 1.00 92.88 79 VAL A C 1
ATOM 592 O O . VAL A 1 79 ? -2.927 4.402 12.506 1.00 92.88 79 VAL A O 1
ATOM 595 N N . ASP A 1 80 ? -2.267 2.246 12.602 1.00 93.44 80 ASP A N 1
ATOM 596 C CA . ASP A 1 80 ? -1.212 2.447 13.581 1.00 93.44 80 ASP A CA 1
ATOM 597 C C . ASP A 1 80 ? 0.048 3.052 12.940 1.00 93.44 80 ASP A C 1
ATOM 599 O O . ASP A 1 80 ? 0.290 2.983 11.731 1.00 93.44 80 ASP A O 1
ATOM 603 N N . ALA A 1 81 ? 0.895 3.663 13.774 1.00 92.69 81 ALA A N 1
ATOM 604 C CA . ALA A 1 81 ? 2.114 4.334 13.315 1.00 92.69 81 ALA A CA 1
ATOM 605 C C . ALA A 1 81 ? 3.101 3.381 12.615 1.00 92.69 81 ALA A C 1
ATOM 607 O O . ALA A 1 81 ? 3.835 3.804 11.717 1.00 92.69 81 ALA A O 1
ATOM 608 N N . LYS A 1 82 ? 3.124 2.105 13.020 1.00 92.56 82 LYS A N 1
ATOM 609 C CA . LYS A 1 82 ? 3.970 1.069 12.417 1.00 92.56 82 LYS A CA 1
ATOM 610 C C . LYS A 1 82 ? 3.548 0.821 10.969 1.00 92.56 82 LYS A C 1
ATOM 612 O O . LYS A 1 82 ? 4.367 0.997 10.070 1.00 92.56 82 LYS A O 1
ATOM 617 N N . GLU A 1 83 ? 2.285 0.485 10.742 1.00 93.62 83 GLU A N 1
ATOM 618 C CA . GLU A 1 83 ? 1.728 0.169 9.428 1.00 93.62 83 GLU A CA 1
ATOM 619 C C . GLU A 1 83 ? 1.778 1.403 8.522 1.00 93.62 83 GLU A C 1
ATOM 621 O O . GLU A 1 83 ? 2.241 1.303 7.388 1.00 93.62 83 GLU A O 1
ATOM 626 N N . LYS A 1 84 ? 1.457 2.598 9.044 1.00 93.75 84 LYS A N 1
ATOM 627 C CA . LYS A 1 84 ? 1.645 3.864 8.312 1.00 93.75 84 LYS A CA 1
ATOM 628 C C . LYS A 1 84 ? 3.093 4.025 7.828 1.00 93.75 84 LYS A C 1
ATOM 630 O O . LYS A 1 84 ? 3.319 4.346 6.666 1.00 93.75 84 LYS A O 1
ATOM 635 N N . THR A 1 85 ? 4.080 3.751 8.685 1.00 93.31 85 THR A N 1
ATOM 636 C CA . THR A 1 85 ? 5.505 3.824 8.312 1.00 93.31 85 THR A CA 1
ATOM 637 C C . THR A 1 85 ? 5.867 2.795 7.242 1.00 93.31 85 THR A C 1
ATOM 639 O O . THR A 1 85 ? 6.605 3.117 6.310 1.00 93.31 85 THR A O 1
ATOM 642 N N . GLN A 1 86 ? 5.358 1.566 7.353 1.00 93.56 86 GLN A N 1
ATOM 643 C CA . GLN A 1 86 ? 5.614 0.506 6.376 1.00 93.56 86 GLN A CA 1
ATOM 644 C C . GLN A 1 86 ? 5.036 0.860 5.001 1.00 93.56 86 GLN A C 1
ATOM 646 O O . GLN A 1 86 ? 5.754 0.763 4.008 1.00 93.56 86 GLN A O 1
ATOM 651 N N . ILE A 1 87 ? 3.791 1.342 4.955 1.00 94.94 87 ILE A N 1
ATOM 652 C CA . ILE A 1 87 ? 3.121 1.789 3.727 1.00 94.94 87 ILE A CA 1
ATOM 653 C C . ILE A 1 87 ? 3.892 2.957 3.098 1.00 94.94 87 ILE A C 1
ATOM 655 O O . ILE A 1 87 ? 4.286 2.882 1.934 1.00 94.94 87 ILE A O 1
ATOM 659 N N . SER A 1 88 ? 4.193 4.006 3.872 1.00 94.81 88 SER A N 1
ATOM 660 C CA . SER A 1 88 ? 4.932 5.168 3.361 1.00 94.81 88 SER A CA 1
ATOM 661 C C . SER A 1 88 ? 6.334 4.806 2.865 1.00 94.81 88 SER A C 1
ATOM 663 O O . SER A 1 88 ? 6.824 5.402 1.907 1.00 94.81 88 SER A O 1
ATOM 665 N N . THR A 1 89 ? 6.992 3.828 3.494 1.00 93.94 89 THR A N 1
ATOM 666 C CA . THR A 1 89 ? 8.309 3.347 3.051 1.00 93.94 89 THR A CA 1
ATOM 667 C C . THR A 1 89 ? 8.207 2.588 1.732 1.00 93.94 89 THR A C 1
ATOM 669 O O . THR A 1 89 ? 9.038 2.814 0.858 1.00 93.94 89 THR A O 1
ATOM 672 N N . ALA A 1 90 ? 7.181 1.750 1.559 1.00 94.19 90 ALA A N 1
ATOM 673 C CA . ALA A 1 90 ? 6.937 1.022 0.315 1.00 94.19 90 ALA A CA 1
ATOM 674 C C . ALA A 1 90 ? 6.745 1.979 -0.869 1.00 94.19 90 ALA A C 1
ATOM 676 O O . ALA A 1 90 ? 7.430 1.861 -1.882 1.00 94.19 90 ALA A O 1
ATOM 677 N N . LEU A 1 91 ? 5.870 2.977 -0.694 1.00 95.69 91 LEU A N 1
ATOM 678 C CA . LEU A 1 91 ? 5.607 4.013 -1.695 1.00 95.69 91 LEU A CA 1
ATOM 679 C C . LEU A 1 91 ? 6.880 4.787 -2.047 1.00 95.69 91 LEU A C 1
ATOM 681 O O . LEU A 1 91 ? 7.186 4.973 -3.219 1.00 95.69 91 LEU A O 1
ATOM 685 N N . LYS A 1 92 ? 7.667 5.166 -1.032 1.00 95.44 92 LYS A N 1
ATOM 686 C CA . LYS A 1 92 ? 8.949 5.850 -1.231 1.00 95.44 92 LYS A CA 1
ATOM 687 C C . LYS A 1 92 ? 9.948 5.004 -2.018 1.00 95.44 92 LYS A C 1
ATOM 689 O O . LYS A 1 92 ? 10.639 5.531 -2.880 1.00 95.44 92 LYS A O 1
ATOM 694 N N . TYR A 1 93 ? 10.105 3.729 -1.665 1.00 93.81 93 TYR A N 1
ATOM 695 C CA . TYR A 1 93 ? 11.078 2.849 -2.316 1.00 93.81 93 TYR A CA 1
ATOM 696 C C . TYR A 1 93 ? 10.722 2.607 -3.775 1.00 93.81 93 TYR A C 1
ATOM 698 O O . TYR A 1 93 ? 11.616 2.664 -4.617 1.00 93.81 93 TYR A O 1
ATOM 706 N N . PHE A 1 94 ? 9.435 2.431 -4.074 1.00 94.81 94 PHE A N 1
ATOM 707 C CA . PHE A 1 94 ? 8.971 2.373 -5.450 1.00 94.81 94 PHE A CA 1
ATOM 708 C C . PHE A 1 94 ? 9.220 3.691 -6.192 1.00 94.81 94 PHE A C 1
ATOM 710 O O . PHE A 1 94 ? 9.855 3.681 -7.236 1.00 94.81 94 PHE A O 1
ATOM 717 N N . ALA A 1 95 ? 8.824 4.833 -5.624 1.00 95.56 95 ALA A N 1
ATOM 718 C CA . ALA A 1 95 ? 8.982 6.131 -6.281 1.00 95.56 95 ALA A CA 1
ATOM 719 C C . ALA A 1 95 ? 10.447 6.532 -6.553 1.00 95.56 95 ALA A C 1
ATOM 721 O O . ALA A 1 95 ? 10.721 7.270 -7.495 1.00 95.56 95 ALA A O 1
ATOM 722 N N . LEU A 1 96 ? 11.397 6.077 -5.727 1.00 95.62 96 LEU A N 1
ATOM 723 C CA . LEU A 1 96 ? 12.819 6.409 -5.881 1.00 95.62 96 LEU A CA 1
ATOM 724 C C . LEU A 1 96 ? 13.503 5.683 -7.045 1.00 95.62 96 LEU A C 1
ATOM 726 O O . LEU A 1 96 ? 14.411 6.260 -7.642 1.00 95.62 96 LEU A O 1
ATOM 730 N N . SER A 1 97 ? 13.098 4.442 -7.311 1.00 94.44 97 SER A N 1
ATOM 731 C CA . SER A 1 97 ? 13.720 3.558 -8.303 1.00 94.44 97 SER A CA 1
ATOM 732 C C . SER A 1 97 ? 12.669 2.599 -8.890 1.00 94.44 97 SER A C 1
ATOM 734 O O . SER A 1 97 ? 12.761 1.392 -8.653 1.00 94.44 97 SER A O 1
ATOM 736 N N . PRO A 1 98 ? 11.623 3.088 -9.581 1.00 94.00 98 PRO A N 1
ATOM 737 C CA . PRO A 1 98 ? 10.487 2.258 -9.986 1.00 94.00 98 PRO A CA 1
ATOM 738 C C . PRO A 1 98 ? 10.895 1.081 -10.883 1.00 94.00 98 PRO A C 1
ATOM 740 O O . PRO A 1 98 ? 10.322 0.002 -10.765 1.00 94.00 98 PRO A O 1
ATOM 743 N N . GLU A 1 99 ? 11.930 1.251 -11.707 1.00 94.69 99 GLU A N 1
ATOM 744 C CA . GLU A 1 99 ? 12.484 0.237 -12.607 1.00 94.69 99 GLU A CA 1
ATOM 745 C C . GLU A 1 99 ? 13.216 -0.924 -11.911 1.00 94.69 99 GLU A C 1
ATOM 747 O O . GLU A 1 99 ? 13.480 -1.947 -12.540 1.00 94.69 99 GLU A O 1
ATOM 752 N N . GLU A 1 100 ? 13.574 -0.782 -10.630 1.00 92.81 100 GLU A N 1
ATOM 753 C CA . GLU A 1 100 ? 14.295 -1.822 -9.882 1.00 92.81 100 GLU A CA 1
ATOM 754 C C . GLU A 1 100 ? 13.360 -2.880 -9.274 1.00 92.81 100 GLU A C 1
ATOM 756 O O . GLU A 1 100 ? 13.842 -3.889 -8.759 1.00 92.81 100 GLU A O 1
ATOM 761 N N . HIS A 1 101 ? 12.043 -2.671 -9.354 1.00 92.00 101 HIS A N 1
ATOM 762 C CA . HIS A 1 101 ? 11.034 -3.492 -8.682 1.00 92.00 101 HIS A CA 1
ATOM 763 C C . HIS A 1 101 ? 10.292 -4.405 -9.653 1.00 92.00 101 HIS A C 1
ATOM 765 O O . HIS A 1 101 ? 9.989 -4.006 -10.779 1.00 92.00 101 HIS A O 1
ATOM 771 N N . ALA A 1 102 ? 9.906 -5.600 -9.200 1.00 89.06 102 ALA A N 1
ATOM 772 C CA . ALA A 1 102 ? 9.180 -6.575 -10.025 1.00 89.06 102 ALA A CA 1
ATOM 773 C C . ALA A 1 102 ? 7.867 -6.019 -10.611 1.00 89.06 102 ALA A C 1
ATOM 775 O O . ALA A 1 102 ? 7.500 -6.332 -11.741 1.00 89.06 102 ALA A O 1
ATOM 776 N N . VAL A 1 103 ? 7.182 -5.136 -9.875 1.00 87.81 103 VAL A N 1
ATOM 777 C CA . VAL A 1 103 ? 5.930 -4.508 -10.330 1.00 87.81 103 VAL A CA 1
ATOM 778 C C . VAL A 1 103 ? 6.104 -3.637 -11.588 1.00 87.81 103 VAL A C 1
ATOM 780 O O . VAL A 1 103 ? 5.124 -3.376 -12.284 1.00 87.81 103 VAL A O 1
ATOM 783 N N . SER A 1 104 ? 7.333 -3.214 -11.915 1.00 90.81 104 S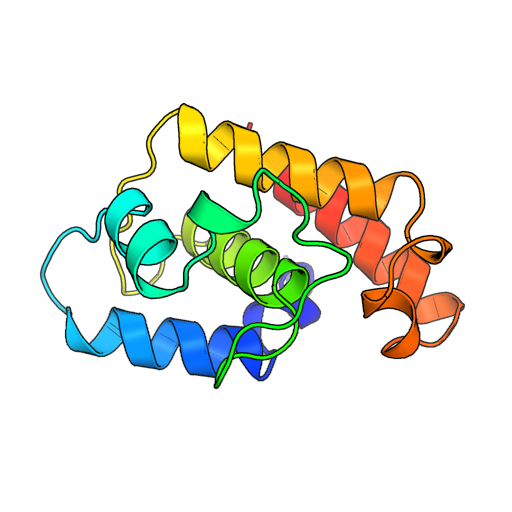ER A N 1
ATOM 784 C CA . SER A 1 104 ? 7.620 -2.424 -13.120 1.00 90.81 104 SER A CA 1
ATOM 785 C C . SER A 1 104 ? 7.264 -3.148 -14.416 1.00 90.81 104 SER A C 1
ATOM 787 O O . SER A 1 104 ? 6.857 -2.499 -15.373 1.00 90.81 104 SER A O 1
ATOM 789 N N . GLU A 1 105 ? 7.305 -4.487 -14.433 1.00 90.75 105 GLU A N 1
ATOM 790 C CA . GLU A 1 105 ? 6.968 -5.298 -15.612 1.00 90.75 105 GLU A CA 1
ATOM 791 C C . GLU A 1 105 ? 5.499 -5.143 -16.061 1.00 90.75 105 GLU A C 1
ATOM 793 O O . GLU A 1 105 ? 5.118 -5.627 -17.128 1.00 90.75 105 GLU A O 1
ATOM 798 N N . ARG A 1 106 ? 4.660 -4.476 -15.256 1.00 88.31 106 ARG A N 1
ATOM 799 C CA . ARG A 1 106 ? 3.248 -4.195 -15.558 1.00 88.31 106 ARG A CA 1
ATOM 800 C C . ARG A 1 106 ? 3.023 -2.929 -16.374 1.00 88.31 106 ARG A C 1
ATOM 802 O O . ARG A 1 106 ? 1.915 -2.756 -16.882 1.00 88.31 106 ARG A O 1
ATOM 809 N N . PHE A 1 107 ? 4.012 -2.048 -16.449 1.00 90.25 107 PHE A N 1
ATOM 810 C CA . PHE A 1 107 ? 3.864 -0.710 -17.008 1.00 90.25 107 PHE A CA 1
ATOM 811 C C . PHE A 1 107 ? 4.880 -0.498 -18.127 1.00 90.25 107 PHE A C 1
ATOM 813 O O . PHE A 1 107 ? 6.025 -0.940 -18.035 1.00 90.25 107 PHE A O 1
ATOM 820 N N . ASP A 1 108 ? 4.462 0.190 -19.188 1.00 92.88 108 ASP A N 1
ATOM 821 C CA . ASP A 1 108 ? 5.415 0.716 -20.162 1.00 92.88 108 ASP A CA 1
ATOM 822 C C . ASP A 1 108 ? 6.233 1.857 -19.522 1.00 92.88 108 ASP A C 1
ATOM 824 O O . ASP A 1 108 ? 5.847 2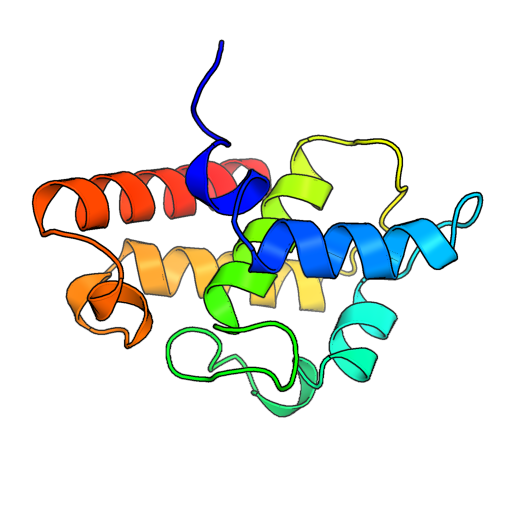.407 -18.492 1.00 92.88 108 ASP A O 1
ATOM 828 N N . GLU A 1 109 ? 7.375 2.219 -20.117 1.00 88.38 109 GLU A N 1
ATOM 829 C CA . GLU A 1 109 ? 8.334 3.176 -19.529 1.00 88.38 109 GLU A CA 1
ATOM 830 C C . GLU A 1 109 ? 7.696 4.527 -19.160 1.00 88.38 109 GLU A C 1
ATOM 832 O O . GLU A 1 109 ? 7.943 5.037 -18.069 1.00 88.38 109 GLU A O 1
ATOM 837 N N . ASP A 1 110 ? 6.849 5.078 -20.034 1.00 87.88 110 ASP A N 1
ATOM 838 C CA . ASP A 1 110 ? 6.156 6.347 -19.780 1.00 87.88 110 ASP A CA 1
ATOM 839 C C . ASP A 1 110 ? 5.179 6.220 -18.593 1.00 87.88 110 ASP A C 1
ATOM 841 O O . ASP A 1 110 ? 5.214 7.035 -17.669 1.00 87.88 110 ASP A O 1
ATOM 845 N N . ASP A 1 111 ? 4.369 5.156 -18.569 1.00 91.88 111 ASP A N 1
ATOM 846 C CA . ASP A 1 111 ? 3.394 4.901 -17.502 1.00 91.88 111 ASP A CA 1
ATOM 847 C C . ASP A 1 111 ? 4.094 4.620 -16.162 1.00 91.88 111 ASP A C 1
ATOM 849 O O . ASP A 1 111 ? 3.620 5.041 -15.109 1.00 91.88 111 ASP A O 1
ATOM 853 N N . LEU A 1 112 ? 5.242 3.935 -16.174 1.00 93.69 112 LEU A N 1
ATOM 854 C CA . LEU A 1 112 ? 5.975 3.555 -14.968 1.00 93.69 112 LEU A CA 1
ATOM 855 C C . LEU A 1 112 ? 6.370 4.774 -14.126 1.00 93.69 112 LEU A C 1
ATOM 857 O O . LEU A 1 112 ? 6.193 4.766 -12.905 1.00 93.69 112 LEU A O 1
ATOM 861 N N . TYR A 1 113 ? 6.884 5.824 -14.769 1.00 93.00 113 TYR A N 1
ATOM 862 C CA . TYR A 1 113 ? 7.265 7.051 -14.071 1.00 93.00 113 TYR A CA 1
ATOM 863 C C . TYR A 1 113 ? 6.048 7.857 -13.609 1.00 93.00 113 TYR A C 1
ATOM 865 O O . TYR A 1 113 ? 6.093 8.437 -12.526 1.00 93.00 113 TYR A O 1
ATOM 873 N N . GLU A 1 114 ? 4.935 7.827 -14.348 1.00 93.06 114 GLU A N 1
ATOM 874 C CA . GLU A 1 114 ? 3.678 8.407 -13.862 1.00 93.06 114 GLU A CA 1
ATOM 875 C C . GLU A 1 114 ? 3.188 7.681 -12.598 1.00 93.06 114 GLU A C 1
ATOM 877 O O . GLU A 1 114 ? 2.845 8.324 -11.606 1.00 93.06 114 GLU A O 1
ATOM 882 N N . VAL A 1 115 ? 3.224 6.344 -12.570 1.00 93.50 115 VAL A N 1
ATOM 883 C CA . VAL A 1 115 ? 2.855 5.555 -11.380 1.00 93.50 115 VAL A CA 1
ATOM 884 C C . VAL A 1 115 ? 3.805 5.831 -10.205 1.00 93.50 115 VAL A C 1
ATOM 886 O O . VAL A 1 115 ? 3.362 5.875 -9.054 1.00 93.50 115 VAL A O 1
ATOM 889 N N . ALA A 1 116 ? 5.095 6.050 -10.468 1.00 94.94 116 ALA A N 1
ATOM 890 C CA . ALA A 1 116 ? 6.078 6.422 -9.451 1.00 94.94 116 ALA A CA 1
ATOM 891 C C . ALA A 1 116 ? 5.777 7.794 -8.824 1.00 94.94 116 ALA A C 1
ATOM 893 O O . ALA A 1 116 ? 5.771 7.923 -7.596 1.00 94.94 116 ALA A O 1
ATOM 894 N N . ASP A 1 117 ? 5.449 8.791 -9.649 1.00 95.00 117 ASP A N 1
ATOM 895 C CA . ASP A 1 117 ? 5.035 10.119 -9.189 1.00 95.00 117 ASP A CA 1
ATOM 896 C C . ASP A 1 117 ? 3.749 10.042 -8.348 1.00 95.00 117 ASP A C 1
ATOM 898 O O . ASP A 1 117 ? 3.657 10.662 -7.283 1.00 95.00 117 ASP A O 1
ATOM 902 N N . LEU A 1 118 ? 2.781 9.215 -8.761 1.00 93.69 118 LEU A N 1
ATOM 903 C CA . LEU A 1 118 ? 1.563 8.963 -7.986 1.00 93.69 118 LEU A CA 1
ATOM 904 C C . LEU A 1 118 ? 1.858 8.315 -6.628 1.00 93.69 118 LEU A C 1
ATOM 906 O O . LEU A 1 118 ? 1.230 8.671 -5.629 1.00 93.69 118 LEU A O 1
ATOM 910 N N . ALA A 1 119 ? 2.808 7.378 -6.563 1.00 94.75 119 ALA A N 1
ATOM 911 C CA . ALA A 1 119 ? 3.208 6.758 -5.303 1.00 94.75 119 ALA A CA 1
ATOM 912 C C . ALA A 1 119 ? 3.810 7.789 -4.333 1.00 94.75 119 ALA A C 1
ATOM 914 O O . ALA A 1 119 ? 3.480 7.776 -3.143 1.00 94.75 119 ALA A O 1
ATOM 915 N N . GLU A 1 120 ? 4.638 8.716 -4.826 1.00 95.69 120 GLU A N 1
ATOM 916 C CA . GLU A 1 120 ? 5.200 9.799 -4.011 1.00 95.69 120 GLU A CA 1
ATOM 917 C C . GLU A 1 120 ? 4.129 10.803 -3.562 1.00 95.69 120 GLU A C 1
ATOM 919 O O . GLU A 1 120 ? 4.127 11.228 -2.402 1.00 95.69 120 GLU A O 1
ATOM 924 N N . GLU A 1 121 ? 3.177 11.150 -4.430 1.00 94.38 121 GLU A N 1
ATOM 925 C CA . GLU A 1 121 ? 2.058 12.010 -4.047 1.00 94.38 121 GLU A CA 1
ATOM 926 C C . GLU A 1 121 ? 1.186 11.354 -2.968 1.00 94.38 121 GLU A C 1
ATOM 928 O O . GLU A 1 121 ? 0.863 11.984 -1.955 1.00 94.38 121 GLU A O 1
ATOM 933 N N . LEU A 1 122 ? 0.843 10.076 -3.144 1.00 94.19 122 LEU A N 1
ATOM 934 C CA . LEU A 1 122 ? 0.062 9.319 -2.171 1.00 94.19 122 LEU A CA 1
ATOM 935 C C . LEU A 1 122 ? 0.792 9.223 -0.827 1.00 94.19 122 LEU A C 1
ATOM 937 O O . LEU A 1 122 ? 0.187 9.413 0.230 1.00 94.19 122 LEU A O 1
ATOM 941 N N . ARG A 1 123 ? 2.115 9.018 -0.856 1.00 94.25 123 ARG A N 1
ATOM 942 C CA . ARG A 1 123 ? 2.968 9.053 0.337 1.00 94.25 123 ARG A CA 1
ATOM 943 C C . ARG A 1 123 ? 2.891 10.406 1.044 1.00 94.25 123 ARG A C 1
ATOM 945 O O . ARG A 1 123 ? 2.781 10.443 2.267 1.00 94.25 123 ARG A O 1
ATOM 952 N N . GLY A 1 124 ? 2.931 11.505 0.291 1.00 93.69 124 GLY A N 1
ATOM 953 C CA . GLY A 1 124 ? 2.820 12.860 0.831 1.00 93.69 124 GLY A CA 1
ATOM 954 C C . GLY A 1 124 ? 1.465 13.157 1.481 1.00 93.69 124 GLY A C 1
ATOM 955 O O . GLY A 1 124 ? 1.403 13.964 2.402 1.00 93.69 124 GLY A O 1
ATOM 956 N N . GLN A 1 125 ? 0.392 12.495 1.041 1.00 91.94 125 GLN A N 1
ATOM 957 C CA . GLN A 1 125 ? -0.938 12.606 1.655 1.00 91.94 125 GLN A CA 1
ATOM 958 C C . GLN A 1 125 ? -1.089 11.754 2.919 1.00 91.94 125 GLN A C 1
ATOM 960 O O . GLN A 1 125 ? -1.942 12.049 3.760 1.00 91.94 125 GLN A O 1
ATOM 965 N N . LEU A 1 126 ? -0.281 10.698 3.054 1.00 87.94 126 LEU A N 1
ATOM 966 C CA . LEU A 1 126 ? -0.241 9.899 4.269 1.00 87.94 126 LEU A CA 1
ATOM 967 C C . LEU A 1 126 ? 0.441 10.646 5.413 1.00 87.94 126 LEU A C 1
ATOM 969 O O . LEU A 1 126 ? -0.045 10.506 6.530 1.00 87.94 126 LEU A O 1
ATOM 973 N N . ASP A 1 127 ? 1.532 11.384 5.166 1.00 78.00 127 ASP A N 1
ATOM 974 C CA . ASP A 1 127 ? 2.333 12.087 6.192 1.00 78.00 127 ASP A CA 1
ATOM 975 C C . ASP A 1 127 ? 1.512 13.088 7.029 1.00 78.00 127 ASP A C 1
ATOM 977 O O . ASP A 1 127 ? 1.386 12.809 8.252 1.00 78.00 127 ASP A O 1
#